Protein AF-A0A9N9PCU6-F1 (afdb_monomer)

Foldseek 3Di:
DPPVVVVVVVVVVLVVLLVVCVVDNLVVSCVVVVHDSVVSVVSNVVVVVVVVVVVVVVVVVVVVVVVVVVVVVVVVVVVV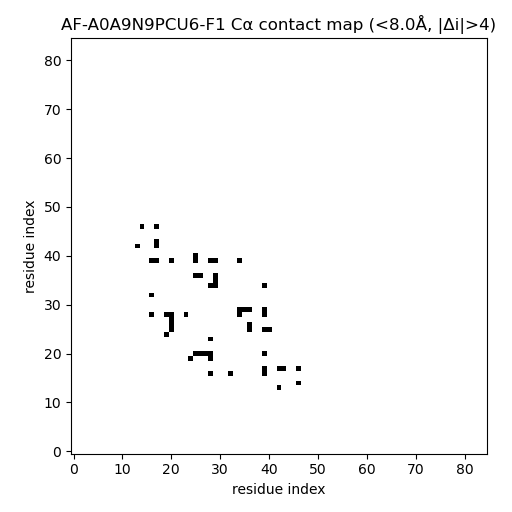VVVVD

Structure (mmCIF, N/CA/C/O backbone):
data_AF-A0A9N9PCU6-F1
#
_entry.id   AF-A0A9N9PCU6-F1
#
loop_
_atom_site.group_PDB
_atom_site.id
_atom_site.type_symbol
_atom_site.label_atom_id
_atom_site.label_alt_id
_atom_site.label_comp_id
_atom_site.label_asym_id
_atom_site.label_entity_id
_atom_site.label_seq_id
_atom_site.pdbx_PDB_ins_code
_atom_site.Cartn_x
_atom_site.Cartn_y
_atom_site.Cartn_z
_atom_site.occupancy
_atom_site.B_iso_or_equiv
_atom_site.auth_seq_id
_atom_site.auth_comp_id
_atom_site.auth_asym_id
_atom_site.auth_atom_id
_atom_site.pdbx_PDB_model_num
ATOM 1 N N . ASN A 1 1 ? -16.517 23.089 7.522 1.00 48.03 1 ASN A N 1
ATOM 2 C CA . ASN A 1 1 ? -15.107 22.672 7.338 1.00 48.03 1 ASN A CA 1
ATOM 3 C C . ASN A 1 1 ? -14.580 21.632 8.342 1.00 48.03 1 ASN A C 1
ATOM 5 O O . ASN A 1 1 ? -13.506 21.103 8.104 1.00 48.03 1 ASN A O 1
ATOM 9 N N . MET A 1 2 ? -15.310 21.252 9.404 1.00 40.34 2 MET A N 1
ATOM 10 C CA . MET A 1 2 ? -14.814 20.275 10.401 1.00 40.34 2 MET A CA 1
ATOM 11 C C . MET A 1 2 ? -14.955 18.789 10.003 1.00 40.34 2 MET A C 1
ATOM 13 O O . MET A 1 2 ? -14.217 17.947 10.503 1.00 40.34 2 MET A O 1
ATOM 17 N N . LYS A 1 3 ? -15.826 18.450 9.040 1.00 48.41 3 LYS A N 1
ATOM 18 C CA . LYS A 1 3 ? -16.073 17.047 8.643 1.00 48.41 3 LYS A CA 1
ATOM 19 C C . LYS A 1 3 ? -14.914 16.387 7.870 1.00 48.41 3 LYS A C 1
ATOM 21 O O . LYS A 1 3 ? -14.761 15.173 7.918 1.00 48.41 3 LYS A O 1
ATOM 26 N N . ARG A 1 4 ? -14.076 17.161 7.162 1.00 48.66 4 ARG A N 1
ATOM 27 C CA . ARG A 1 4 ? -12.953 16.619 6.362 1.00 48.66 4 ARG A CA 1
ATOM 28 C C . ARG A 1 4 ? -11.712 16.287 7.196 1.00 48.66 4 ARG A C 1
ATOM 30 O O . ARG A 1 4 ? -11.025 15.320 6.881 1.00 48.66 4 ARG A O 1
ATOM 37 N N . GLN A 1 5 ? -11.431 17.050 8.253 1.00 45.19 5 GLN A N 1
ATOM 38 C CA . GLN A 1 5 ? -10.253 16.812 9.098 1.00 45.19 5 GLN A CA 1
ATOM 39 C C . GLN A 1 5 ? -10.437 15.602 10.024 1.00 45.19 5 GLN A C 1
ATOM 41 O O . GLN A 1 5 ? -9.516 14.797 10.135 1.00 45.19 5 GLN A O 1
ATOM 46 N N . GLN A 1 6 ? -11.637 15.403 10.585 1.00 47.75 6 GLN A N 1
ATOM 47 C CA . GLN A 1 6 ? -11.951 14.209 11.383 1.00 47.75 6 GLN A CA 1
ATOM 48 C C . GLN A 1 6 ? -11.854 12.913 10.558 1.00 47.75 6 GLN A C 1
ATOM 50 O O . GLN A 1 6 ? -11.277 11.934 11.024 1.00 47.75 6 GLN A O 1
ATOM 55 N N . ASN A 1 7 ? -12.313 12.920 9.299 1.00 51.41 7 ASN A N 1
ATOM 56 C CA . ASN A 1 7 ? -12.175 11.756 8.414 1.00 51.41 7 ASN A CA 1
ATOM 57 C C . ASN A 1 7 ? -10.718 11.461 8.024 1.00 51.41 7 ASN A C 1
ATOM 59 O O . ASN A 1 7 ? -10.332 10.299 7.952 1.00 51.41 7 ASN A O 1
ATOM 63 N N . SER A 1 8 ? -9.892 12.486 7.793 1.00 49.06 8 SER A N 1
ATOM 64 C CA . SER A 1 8 ? -8.480 12.288 7.427 1.00 49.06 8 SER A CA 1
ATOM 65 C C . SER A 1 8 ? -7.653 11.715 8.588 1.00 49.06 8 SER A C 1
ATOM 67 O O . SER A 1 8 ? -6.794 10.858 8.373 1.00 49.06 8 SER A O 1
ATOM 69 N N . TYR A 1 9 ? -7.959 12.121 9.826 1.00 47.81 9 TYR A N 1
ATOM 70 C CA . TYR A 1 9 ? -7.383 11.518 11.034 1.00 47.81 9 TYR A CA 1
ATOM 71 C C . TYR A 1 9 ? -7.779 10.041 11.174 1.00 47.81 9 TYR A C 1
ATOM 73 O O . TYR A 1 9 ? -6.904 9.194 11.342 1.00 47.81 9 TYR A O 1
ATOM 81 N N . MET A 1 10 ? -9.060 9.716 10.970 1.00 63.78 10 MET A N 1
ATOM 82 C CA . MET A 1 10 ? -9.556 8.334 11.011 1.00 63.78 10 MET A CA 1
ATOM 83 C C . MET A 1 10 ? -8.888 7.419 9.974 1.00 63.78 10 MET A C 1
ATOM 85 O O . MET A 1 10 ? -8.584 6.268 10.270 1.00 63.78 10 MET A O 1
ATOM 89 N N . VAL A 1 11 ? -8.635 7.909 8.755 1.00 62.78 11 VAL A N 1
ATOM 90 C CA . VAL A 1 11 ? -7.974 7.112 7.705 1.00 62.78 11 VAL A CA 1
ATOM 91 C C . VAL A 1 11 ? -6.508 6.840 8.052 1.00 62.78 11 VAL A C 1
ATOM 93 O O . VAL A 1 11 ? -6.038 5.718 7.876 1.00 62.78 11 VAL A O 1
ATOM 96 N N . LYS A 1 12 ? -5.786 7.835 8.587 1.00 69.88 12 LYS A N 1
ATOM 97 C CA . LYS A 1 12 ? -4.381 7.661 8.993 1.00 69.88 12 LYS A CA 1
ATOM 98 C C . LYS A 1 12 ? -4.222 6.642 10.118 1.00 69.88 12 LYS A C 1
ATOM 100 O O . LYS A 1 12 ? -3.256 5.884 10.101 1.00 69.88 12 LYS A O 1
ATOM 105 N N . GLU A 1 13 ? -5.143 6.609 11.075 1.00 77.19 13 GLU A N 1
ATOM 106 C CA . GLU A 1 13 ? -5.102 5.618 12.154 1.00 77.19 13 GLU A CA 1
ATOM 107 C C . GLU A 1 13 ? -5.420 4.209 11.652 1.00 77.19 13 GLU A C 1
ATOM 109 O O . GLU A 1 13 ? -4.675 3.281 11.962 1.00 77.19 13 GLU A O 1
ATOM 114 N N . LYS A 1 14 ? -6.419 4.053 10.775 1.00 79.75 14 LYS A N 1
ATOM 115 C CA . LYS A 1 14 ? -6.736 2.759 10.146 1.00 79.75 14 LYS A CA 1
ATOM 116 C C . LYS A 1 14 ? -5.547 2.173 9.378 1.00 79.75 14 LYS A C 1
ATOM 118 O O . LYS A 1 14 ? -5.255 0.989 9.525 1.00 79.75 14 LYS A O 1
ATOM 123 N N . SER A 1 15 ? -4.814 2.993 8.620 1.00 81.50 15 SER A N 1
ATOM 124 C CA . SER A 1 15 ? -3.613 2.534 7.906 1.00 81.50 15 SER A CA 1
ATOM 125 C C . SER A 1 15 ? -2.515 2.032 8.845 1.00 81.50 15 SER A C 1
ATOM 127 O O . SER A 1 15 ? -1.869 1.036 8.530 1.00 81.50 15 SER A O 1
ATOM 129 N N . LYS A 1 16 ? -2.321 2.669 10.009 1.00 85.94 16 LYS A N 1
ATOM 130 C CA . LYS A 1 16 ? -1.336 2.217 11.009 1.00 85.94 16 LYS A CA 1
ATOM 131 C C . LYS A 1 16 ? -1.729 0.882 11.637 1.00 85.94 16 LYS A C 1
ATOM 133 O O . LYS A 1 16 ? -0.869 0.032 11.844 1.00 85.94 16 LYS A O 1
ATOM 138 N N . VAL A 1 17 ? -3.021 0.687 11.902 1.00 85.00 17 VAL A N 1
ATOM 139 C CA . VAL A 1 17 ? -3.559 -0.580 12.420 1.00 85.00 17 VAL A CA 1
ATOM 140 C C . VAL A 1 17 ? -3.323 -1.715 11.419 1.00 85.00 17 VAL A C 1
ATOM 142 O O . VAL A 1 17 ? -2.809 -2.769 11.793 1.00 85.00 17 VAL A O 1
ATOM 145 N N . ILE A 1 18 ? -3.628 -1.476 10.139 1.00 84.38 18 ILE A N 1
ATOM 146 C CA . ILE A 1 18 ? -3.381 -2.420 9.038 1.00 84.38 18 ILE A CA 1
ATOM 147 C C . ILE A 1 18 ? -1.884 -2.739 8.926 1.00 84.38 18 ILE A C 1
ATOM 149 O O . ILE A 1 18 ? -1.496 -3.905 8.866 1.00 84.38 18 ILE A O 1
ATOM 153 N N . GLU A 1 19 ? -1.028 -1.717 8.945 1.00 86.75 19 GLU A N 1
ATOM 154 C CA . GLU A 1 19 ? 0.425 -1.882 8.868 1.00 86.75 19 GLU A CA 1
ATOM 155 C C . GLU A 1 19 ? 0.985 -2.696 10.046 1.00 86.75 19 GLU A C 1
ATOM 157 O O . GLU A 1 19 ? 1.793 -3.602 9.833 1.00 86.75 19 GLU A O 1
ATOM 162 N N . LEU A 1 20 ? 0.532 -2.429 11.277 1.00 86.69 20 LEU A N 1
ATOM 163 C CA . LEU A 1 20 ? 0.956 -3.188 12.454 1.00 86.69 20 LEU A CA 1
ATOM 164 C C . LEU A 1 20 ? 0.501 -4.650 12.373 1.00 86.69 20 LEU A C 1
ATOM 166 O O . LEU A 1 20 ? 1.293 -5.547 12.671 1.00 86.69 20 LEU A O 1
ATOM 170 N N . ALA A 1 21 ? -0.736 -4.899 11.932 1.00 87.00 21 ALA A N 1
ATOM 171 C CA . ALA A 1 21 ? -1.271 -6.247 11.749 1.00 87.00 21 ALA A CA 1
ATOM 172 C C . ALA A 1 21 ? -0.466 -7.052 10.713 1.00 87.00 21 ALA A C 1
ATOM 174 O O . ALA A 1 21 ? -0.154 -8.214 10.965 1.00 87.00 21 ALA A O 1
ATOM 175 N N . HIS A 1 22 ? -0.051 -6.424 9.605 1.00 84.31 22 HIS A N 1
ATOM 176 C CA . HIS A 1 22 ? 0.806 -7.053 8.592 1.00 84.31 22 HIS A CA 1
ATOM 177 C C . HIS A 1 22 ? 2.230 -7.345 9.081 1.00 84.31 22 HIS A C 1
ATOM 179 O O . HIS A 1 22 ? 2.814 -8.347 8.677 1.00 84.31 22 HIS A O 1
AT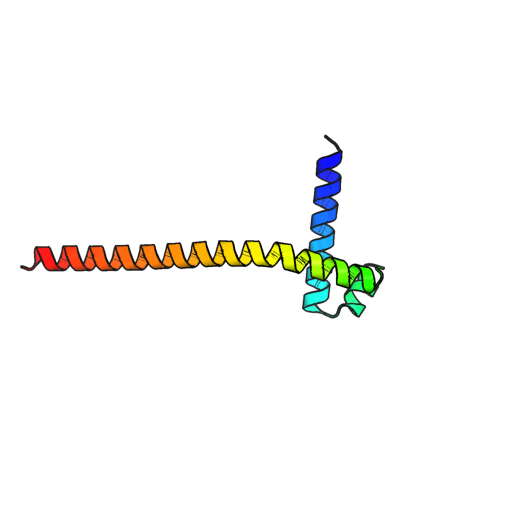OM 185 N N . ARG A 1 23 ? 2.808 -6.472 9.917 1.00 86.69 23 ARG A N 1
ATOM 186 C CA . ARG A 1 23 ? 4.178 -6.636 10.437 1.00 86.69 23 ARG A CA 1
ATOM 187 C C . ARG A 1 23 ? 4.277 -7.629 11.595 1.00 86.69 23 ARG A C 1
ATOM 189 O O . ARG A 1 23 ? 5.365 -8.129 11.861 1.00 86.69 23 ARG A O 1
ATOM 196 N N . THR A 1 24 ? 3.181 -7.857 12.316 1.00 89.69 24 THR A N 1
ATOM 197 C CA . THR A 1 24 ? 3.165 -8.666 13.543 1.00 89.69 24 THR A CA 1
ATOM 198 C C . THR A 1 24 ? 2.127 -9.786 13.444 1.00 89.69 24 THR A C 1
ATOM 200 O O . THR A 1 24 ? 2.337 -10.762 12.732 1.00 89.69 24 THR A O 1
ATOM 203 N N . SER A 1 25 ? 1.000 -9.677 14.147 1.00 90.56 25 SER A N 1
ATOM 204 C CA . SER A 1 25 ? -0.154 -10.558 13.994 1.00 90.56 25 SER A CA 1
ATOM 205 C C . SER A 1 25 ? -1.444 -9.782 14.230 1.00 90.56 25 SER A C 1
ATOM 207 O O . SER A 1 25 ? -1.463 -8.799 14.973 1.00 90.56 25 SER A O 1
ATOM 209 N N . ASN A 1 26 ? -2.554 -10.269 13.675 1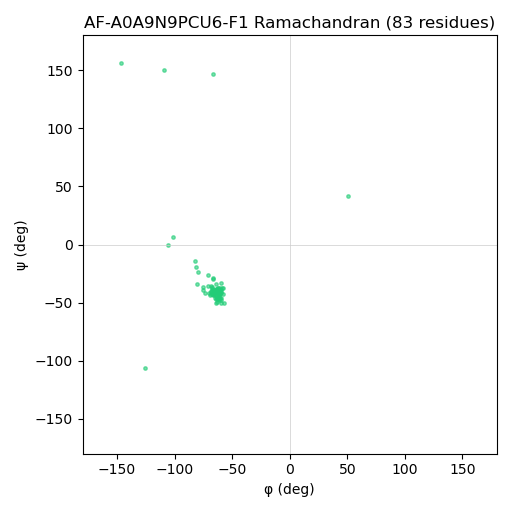.00 90.62 26 ASN A N 1
ATOM 210 C CA . ASN A 1 26 ? -3.870 -9.651 13.873 1.00 90.62 26 ASN A CA 1
ATOM 211 C C . ASN A 1 26 ? -4.253 -9.585 15.359 1.00 90.62 26 ASN A C 1
ATOM 213 O O . ASN A 1 26 ? -4.819 -8.592 15.803 1.00 90.62 26 ASN A O 1
ATOM 217 N N . LYS A 1 27 ? -3.895 -10.617 16.138 1.00 90.62 27 LYS A N 1
ATOM 218 C CA . LYS A 1 27 ? -4.128 -10.659 17.591 1.00 90.62 27 LYS A CA 1
ATOM 219 C C . LYS A 1 27 ? -3.314 -9.596 18.328 1.00 90.62 27 LYS A C 1
ATOM 221 O O . LYS A 1 27 ? -3.832 -8.953 19.232 1.00 90.62 27 LYS A O 1
ATOM 226 N N . PHE A 1 28 ? -2.059 -9.396 17.929 1.00 90.75 28 PHE A N 1
ATOM 227 C CA . PHE A 1 28 ? -1.202 -8.376 18.527 1.00 90.75 28 PHE A CA 1
ATOM 228 C C . PHE A 1 28 ? -1.684 -6.962 18.190 1.00 90.75 28 PHE A C 1
ATOM 230 O O . PHE A 1 28 ? -1.751 -6.116 19.073 1.00 90.75 28 PHE A O 1
ATOM 237 N N . ALA A 1 29 ? -2.081 -6.712 16.941 1.00 86.94 29 ALA A N 1
ATOM 238 C CA . ALA A 1 29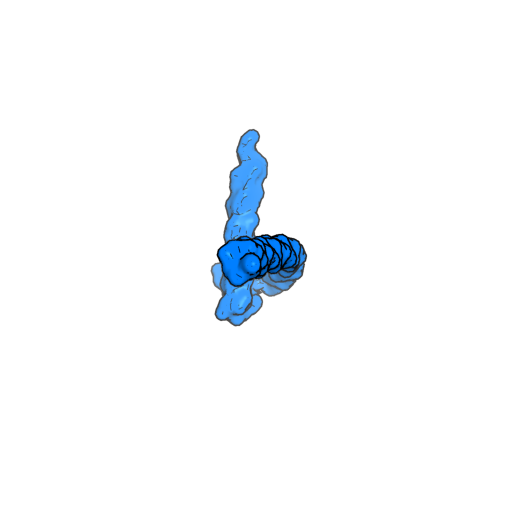 ? -2.631 -5.421 16.538 1.00 86.94 29 ALA A CA 1
ATOM 239 C C . ALA A 1 29 ? -3.971 -5.111 17.231 1.00 86.94 29 ALA A C 1
ATOM 241 O O . ALA A 1 29 ? -4.170 -3.982 17.673 1.00 86.94 29 ALA A O 1
ATOM 242 N N . ALA A 1 30 ? -4.845 -6.115 17.378 1.00 88.75 30 ALA A N 1
ATOM 243 C CA . ALA A 1 30 ? -6.084 -6.021 18.153 1.00 88.75 30 ALA A CA 1
ATOM 244 C C . ALA A 1 3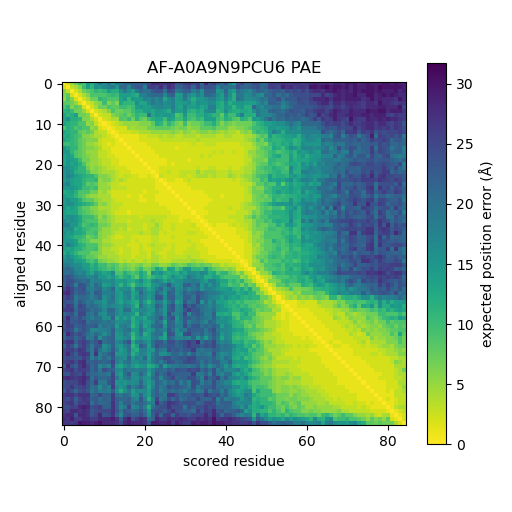0 ? -5.801 -5.605 19.606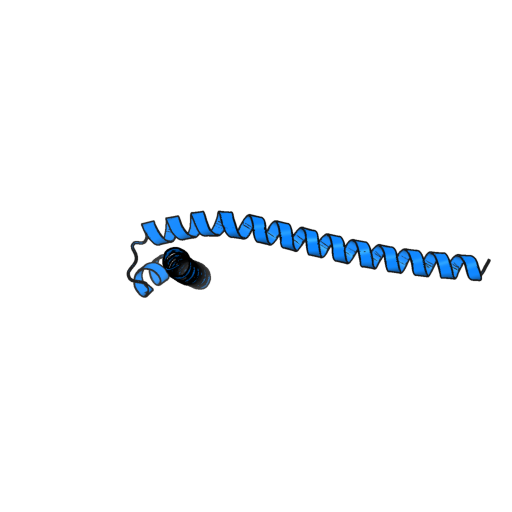 1.00 88.75 30 ALA A C 1
ATOM 246 O O . ALA A 1 30 ? -6.349 -4.619 20.089 1.00 88.75 30 ALA A O 1
ATOM 247 N N . TYR A 1 31 ? -4.863 -6.292 20.265 1.00 91.81 31 TYR A N 1
ATOM 248 C CA . TYR A 1 31 ? -4.439 -5.965 21.627 1.00 91.81 31 TYR A CA 1
ATOM 249 C C . TYR A 1 31 ? -3.827 -4.558 21.737 1.00 91.81 31 TYR A C 1
ATOM 251 O O . TYR A 1 31 ? -4.213 -3.784 22.605 1.00 91.81 31 TYR A O 1
ATOM 259 N N . HIS A 1 32 ? -2.902 -4.201 20.841 1.00 89.19 32 HIS A N 1
ATOM 260 C CA . HIS A 1 32 ? -2.179 -2.927 20.887 1.00 89.19 32 HIS A CA 1
ATOM 261 C C . HIS A 1 32 ? -3.096 -1.709 20.705 1.00 89.19 32 HIS A C 1
ATOM 263 O O . HIS A 1 32 ? -2.845 -0.652 21.279 1.00 89.19 32 HIS A O 1
ATOM 269 N N . TYR A 1 33 ? -4.143 -1.842 19.893 1.00 85.38 33 TYR A N 1
ATOM 270 C CA . TYR A 1 33 ? -5.092 -0.763 19.621 1.00 85.38 33 TYR A CA 1
ATOM 271 C C . TYR A 1 33 ? -6.405 -0.890 20.402 1.00 85.38 33 TYR A C 1
ATOM 273 O O . TYR A 1 33 ? -7.314 -0.096 20.166 1.00 85.38 33 TYR A O 1
ATOM 281 N N . SER A 1 34 ? -6.509 -1.850 21.329 1.00 88.38 34 SER A N 1
ATOM 282 C CA . SER A 1 34 ? -7.739 -2.147 22.079 1.00 88.38 34 SER A CA 1
ATOM 283 C C . SER A 1 34 ? -8.958 -2.330 21.164 1.00 88.38 34 SER A C 1
ATOM 285 O O . SER A 1 34 ? -10.041 -1.815 21.435 1.00 88.38 34 SER A O 1
ATOM 287 N N . LEU A 1 35 ? -8.757 -3.028 20.046 1.00 85.44 35 LEU A N 1
ATOM 288 C CA . LEU A 1 35 ? -9.781 -3.320 19.048 1.00 85.44 35 LEU A CA 1
ATOM 289 C C . LEU A 1 35 ? -10.156 -4.795 19.089 1.00 85.44 35 LEU A C 1
ATOM 291 O O . LEU A 1 35 ? -9.312 -5.658 19.336 1.00 85.44 35 LEU A O 1
ATOM 295 N N . ASP A 1 36 ? -11.404 -5.091 18.743 1.00 88.31 36 ASP A N 1
ATOM 296 C CA . ASP A 1 36 ? -11.821 -6.468 18.525 1.00 88.31 36 ASP A CA 1
ATOM 297 C C . ASP A 1 36 ? -11.133 -7.062 17.294 1.00 88.31 36 ASP A C 1
ATOM 299 O O . ASP A 1 36 ? -10.890 -6.397 16.280 1.00 88.31 36 ASP A O 1
ATOM 303 N N . LEU A 1 37 ? -10.851 -8.365 17.354 1.00 87.00 37 LEU A N 1
ATOM 304 C CA . LEU A 1 37 ? -10.206 -9.076 16.250 1.00 87.00 37 LEU A CA 1
ATOM 305 C C . LEU A 1 37 ? -11.040 -9.005 14.959 1.00 87.00 37 LEU A C 1
ATOM 307 O O . LEU A 1 37 ? -10.477 -8.923 13.869 1.00 87.00 37 LEU A O 1
ATOM 311 N N . THR A 1 38 ? -12.369 -8.987 15.080 1.00 86.38 38 THR A N 1
ATOM 312 C CA . THR A 1 38 ? -13.309 -8.811 13.964 1.00 86.38 38 THR A CA 1
ATOM 313 C C . THR A 1 38 ? -13.112 -7.468 13.264 1.00 86.38 38 THR A C 1
ATOM 315 O O . THR A 1 38 ? -13.026 -7.434 12.039 1.00 86.38 38 THR A O 1
ATOM 318 N N . MET A 1 39 ? -12.918 -6.384 14.021 1.00 82.56 39 MET A N 1
ATOM 319 C CA . MET A 1 39 ? -12.650 -5.053 13.467 1.00 82.56 39 MET A CA 1
ATOM 320 C C . MET A 1 39 ? -11.315 -5.008 12.718 1.00 82.56 39 MET A C 1
ATOM 322 O O . MET A 1 39 ? -11.225 -4.402 11.654 1.00 82.56 39 MET A O 1
ATOM 326 N N . ILE A 1 40 ? -10.276 -5.685 13.224 1.00 82.88 40 ILE A N 1
ATOM 327 C CA . ILE A 1 40 ? -8.999 -5.816 12.502 1.00 82.88 40 ILE A CA 1
ATOM 328 C C . ILE A 1 40 ? -9.200 -6.556 11.174 1.00 82.88 40 ILE A C 1
ATOM 330 O O . ILE A 1 40 ? -8.663 -6.136 10.150 1.00 82.88 40 ILE A O 1
ATOM 334 N N . MET A 1 41 ? -9.986 -7.636 11.161 1.00 84.81 41 MET A N 1
ATOM 335 C CA . MET A 1 41 ? -10.260 -8.398 9.937 1.00 84.81 41 MET A CA 1
ATOM 336 C C . MET A 1 41 ? -11.050 -7.586 8.902 1.00 84.81 41 MET A C 1
ATOM 338 O O . MET A 1 41 ? -10.734 -7.652 7.713 1.00 84.81 41 MET A O 1
ATOM 342 N N . GLU A 1 42 ? -12.025 -6.786 9.335 1.00 83.25 42 GLU A N 1
ATOM 343 C CA . GLU A 1 42 ? -12.760 -5.858 8.464 1.00 83.25 42 GLU A CA 1
ATOM 344 C C . GLU A 1 42 ? -11.846 -4.764 7.900 1.00 83.25 42 GLU A C 1
ATOM 346 O O . GLU A 1 42 ? -11.819 -4.546 6.689 1.00 83.25 42 GLU A O 1
ATOM 351 N N . LEU A 1 43 ? -11.012 -4.147 8.745 1.00 81.62 43 LEU A N 1
ATOM 352 C CA . LEU A 1 43 ? -10.038 -3.140 8.314 1.00 81.62 43 LEU A CA 1
ATOM 353 C C . LEU A 1 43 ? -9.033 -3.696 7.301 1.00 81.62 43 LEU A C 1
ATOM 355 O O . LEU A 1 43 ? -8.683 -3.004 6.348 1.00 81.62 43 LEU A O 1
ATOM 359 N N . LEU A 1 44 ? -8.577 -4.938 7.474 1.00 80.88 44 LEU A N 1
ATOM 360 C CA . LEU A 1 44 ? -7.687 -5.594 6.515 1.00 80.88 44 LEU A CA 1
ATOM 361 C C . LEU A 1 44 ? -8.387 -5.866 5.180 1.00 80.88 44 LEU A C 1
ATOM 363 O O . LEU A 1 44 ? -7.776 -5.666 4.131 1.00 80.88 44 LEU A O 1
ATOM 367 N N . LYS A 1 45 ? -9.661 -6.275 5.201 1.00 79.56 45 LYS A N 1
ATOM 368 C CA . LYS A 1 45 ? -10.467 -6.502 3.992 1.00 79.56 45 LYS A CA 1
ATOM 369 C C . LYS A 1 45 ? -10.663 -5.206 3.199 1.00 79.56 45 LYS A C 1
ATOM 371 O O . LYS A 1 45 ? -10.428 -5.187 1.990 1.00 79.56 45 LYS A O 1
ATOM 376 N N . ASP A 1 46 ? -11.007 -4.121 3.888 1.00 70.62 46 ASP A N 1
ATOM 377 C CA . ASP A 1 46 ? -11.169 -2.793 3.288 1.00 70.62 46 ASP A CA 1
ATOM 378 C C . ASP A 1 46 ? -9.824 -2.213 2.818 1.00 70.62 46 ASP A C 1
ATOM 380 O O . ASP A 1 46 ? -9.717 -1.642 1.730 1.00 70.62 46 ASP A O 1
ATOM 384 N N . GLY A 1 47 ? -8.763 -2.417 3.604 1.00 66.19 47 GLY A N 1
ATOM 385 C CA . GLY A 1 47 ? -7.395 -2.023 3.274 1.00 66.19 47 GLY A CA 1
ATOM 386 C C . GLY A 1 47 ? -6.864 -2.704 2.013 1.00 66.19 47 GLY A C 1
ATOM 387 O O . GLY A 1 47 ? -6.226 -2.051 1.184 1.00 66.19 47 GLY A O 1
ATOM 388 N N . PHE A 1 48 ? -7.175 -3.990 1.818 1.00 56.66 48 PHE A N 1
ATOM 389 C CA . PHE A 1 48 ? -6.790 -4.746 0.623 1.00 56.66 48 PHE A CA 1
ATOM 390 C C . PHE A 1 48 ? -7.410 -4.160 -0.651 1.00 56.66 48 PHE A C 1
ATOM 392 O O . PHE A 1 48 ? -6.724 -4.025 -1.665 1.00 56.66 48 PHE A O 1
ATOM 399 N N . ALA A 1 49 ? -8.683 -3.754 -0.593 1.00 57.19 49 ALA A N 1
ATOM 400 C CA . ALA A 1 49 ? -9.394 -3.176 -1.732 1.00 57.19 49 ALA A CA 1
ATOM 401 C C . ALA A 1 49 ? -8.782 -1.837 -2.188 1.00 57.19 49 ALA A C 1
ATOM 403 O O . ALA A 1 49 ? -8.651 -1.588 -3.389 1.00 57.19 49 ALA A O 1
ATOM 404 N N . VAL A 1 50 ? -8.344 -0.998 -1.242 1.00 55.31 50 VAL A N 1
ATOM 405 C CA . VAL A 1 50 ? -7.705 0.298 -1.535 1.00 55.31 50 VAL A CA 1
ATOM 406 C C . VAL A 1 50 ? -6.257 0.125 -2.018 1.00 55.31 50 VAL A C 1
ATOM 408 O O . VAL A 1 50 ? -5.821 0.832 -2.928 1.00 55.31 50 VAL A O 1
ATOM 411 N N . ASN A 1 51 ? -5.508 -0.843 -1.478 1.00 56.09 51 ASN A N 1
ATOM 412 C CA . ASN A 1 51 ? -4.117 -1.075 -1.887 1.00 56.09 51 ASN A CA 1
ATOM 413 C C . ASN A 1 51 ? -4.004 -1.676 -3.295 1.00 56.09 51 ASN A C 1
ATOM 415 O O . ASN A 1 51 ? -3.099 -1.322 -4.050 1.00 56.09 51 ASN A O 1
ATOM 419 N N . HIS A 1 52 ? -4.935 -2.548 -3.688 1.00 53.56 52 HIS A N 1
ATOM 420 C CA . HIS A 1 52 ? -4.870 -3.225 -4.984 1.00 53.56 52 HIS A CA 1
ATOM 421 C C . HIS A 1 52 ? -5.046 -2.268 -6.178 1.00 53.56 52 HIS A C 1
ATOM 423 O O . HIS A 1 52 ? -4.483 -2.518 -7.246 1.00 53.56 52 HIS A O 1
ATOM 429 N N . SER A 1 53 ? -5.793 -1.166 -6.018 1.00 54.91 53 SER A N 1
ATOM 430 C CA . SER A 1 53 ? -5.903 -0.130 -7.057 1.00 54.91 53 SER A CA 1
ATOM 431 C C . SER A 1 53 ? -4.621 0.707 -7.152 1.00 54.91 53 SER A C 1
ATOM 433 O O . SER A 1 53 ? -4.122 0.937 -8.250 1.00 54.91 53 SER A O 1
ATOM 435 N N . SER A 1 54 ? -4.023 1.066 -6.012 1.00 63.97 54 SER A N 1
ATOM 436 C CA . SER A 1 54 ? -2.769 1.829 -5.929 1.00 63.97 54 SER A CA 1
ATOM 437 C C . SER A 1 54 ? -1.573 1.060 -6.502 1.00 63.97 54 SER A C 1
ATOM 439 O O . SER A 1 54 ? -0.782 1.613 -7.265 1.00 63.97 54 SER A O 1
ATOM 441 N N . ILE A 1 55 ? -1.470 -0.242 -6.209 1.00 67.06 55 ILE A N 1
ATOM 442 C CA . ILE A 1 55 ? -0.415 -1.113 -6.750 1.00 67.06 55 ILE A CA 1
ATOM 443 C C . ILE A 1 55 ? -0.561 -1.267 -8.269 1.00 67.06 55 ILE A C 1
ATOM 445 O O . ILE A 1 55 ? 0.432 -1.146 -8.984 1.00 67.06 55 ILE A O 1
ATOM 449 N N . LYS A 1 56 ? -1.786 -1.465 -8.782 1.00 71.06 56 LYS A N 1
ATOM 450 C CA . LYS A 1 56 ? -2.042 -1.520 -10.232 1.00 71.06 56 LYS A CA 1
ATOM 451 C C . LYS A 1 56 ? -1.630 -0.220 -10.923 1.00 71.06 56 LYS A C 1
ATOM 453 O O . LYS A 1 56 ? -0.926 -0.274 -11.927 1.00 71.06 56 LYS A O 1
ATOM 458 N N . THR A 1 57 ? -1.999 0.932 -10.366 1.00 72.69 57 THR A N 1
ATOM 459 C CA . THR A 1 57 ? -1.615 2.242 -10.914 1.00 72.69 57 THR A CA 1
ATOM 460 C C . THR A 1 57 ? -0.097 2.424 -10.936 1.00 72.69 57 THR A C 1
ATOM 462 O O . THR A 1 57 ? 0.456 2.769 -11.978 1.00 72.69 57 THR A O 1
ATOM 465 N N . LYS A 1 58 ? 0.598 2.094 -9.838 1.00 71.50 58 LYS A N 1
ATOM 466 C CA . LYS A 1 58 ? 2.068 2.153 -9.778 1.00 71.50 58 LYS A CA 1
ATOM 467 C C . LYS A 1 58 ? 2.738 1.202 -10.768 1.00 71.50 58 LYS A C 1
ATOM 469 O O . LYS A 1 58 ? 3.719 1.576 -11.402 1.00 71.50 58 LYS A O 1
ATOM 474 N N . MET A 1 59 ? 2.217 -0.015 -10.945 1.00 73.88 59 MET A N 1
ATOM 475 C CA . MET A 1 59 ? 2.747 -0.940 -11.955 1.00 73.88 59 MET A CA 1
ATOM 476 C C . MET A 1 59 ? 2.583 -0.387 -13.372 1.00 73.88 59 MET A C 1
ATOM 478 O O . MET A 1 59 ? 3.513 -0.490 -14.168 1.00 73.88 59 MET A O 1
ATOM 482 N N . VAL A 1 60 ? 1.444 0.238 -13.685 1.00 83.00 60 VAL A N 1
ATOM 483 C CA . VAL A 1 60 ? 1.222 0.882 -14.990 1.00 83.00 60 VAL A CA 1
ATOM 484 C C . VAL A 1 60 ? 2.210 2.033 -15.215 1.00 83.00 60 VAL A C 1
ATOM 486 O O . VAL A 1 60 ? 2.759 2.158 -16.308 1.00 83.00 60 VAL A O 1
ATOM 489 N N . GLU A 1 61 ? 2.492 2.847 -14.195 1.00 84.81 61 GLU A N 1
ATOM 490 C CA . GLU A 1 61 ? 3.494 3.923 -14.274 1.00 84.81 61 GLU A CA 1
ATOM 491 C C . GLU A 1 61 ? 4.917 3.398 -14.500 1.00 84.81 61 GLU A C 1
ATOM 493 O O . GLU A 1 61 ? 5.659 3.955 -15.317 1.00 84.81 61 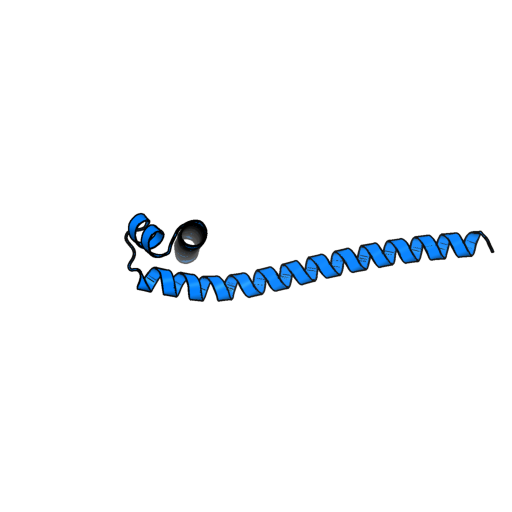GLU A O 1
ATOM 498 N N . ILE A 1 62 ? 5.289 2.304 -13.830 1.00 81.38 62 ILE A N 1
ATOM 499 C CA . ILE A 1 62 ? 6.586 1.645 -14.026 1.00 81.38 62 ILE A CA 1
ATOM 500 C C . ILE A 1 62 ? 6.689 1.108 -15.455 1.00 81.38 62 ILE A C 1
ATOM 502 O O . ILE A 1 62 ? 7.649 1.430 -16.153 1.00 81.38 62 ILE A O 1
ATOM 506 N N . MET A 1 63 ? 5.684 0.366 -15.933 1.00 89.44 63 MET A N 1
ATOM 507 C CA . MET A 1 63 ? 5.685 -0.169 -17.300 1.00 89.44 63 MET A CA 1
ATOM 508 C C . MET A 1 63 ? 5.755 0.943 -18.351 1.00 89.44 63 MET A C 1
ATOM 510 O O . MET A 1 63 ? 6.517 0.836 -19.310 1.00 89.44 63 MET A O 1
ATOM 514 N N . ARG A 1 64 ? 5.019 2.045 -18.152 1.00 90.50 64 ARG A N 1
ATOM 515 C CA . ARG A 1 64 ? 5.073 3.219 -19.035 1.00 90.50 64 ARG A CA 1
ATOM 516 C C . ARG A 1 64 ? 6.467 3.852 -19.052 1.00 90.50 64 ARG A C 1
ATOM 518 O O . ARG A 1 64 ? 6.955 4.227 -20.115 1.00 90.50 64 ARG A O 1
ATOM 525 N N . SER A 1 65 ? 7.120 3.945 -17.896 1.00 90.56 65 SER A N 1
ATOM 526 C CA . SER A 1 65 ? 8.477 4.494 -17.790 1.00 90.56 65 SER A CA 1
ATOM 527 C C . SER A 1 65 ? 9.507 3.604 -18.489 1.00 90.56 65 SER A C 1
ATOM 529 O O . SER A 1 65 ? 10.346 4.106 -19.234 1.00 90.56 65 SER A O 1
ATOM 531 N N . SER A 1 66 ? 9.412 2.283 -18.314 1.00 89.56 66 SER A N 1
ATOM 532 C CA . SER A 1 66 ? 10.274 1.315 -19.000 1.00 89.56 66 SER A CA 1
ATOM 533 C C . SER A 1 66 ? 10.074 1.325 -20.516 1.00 89.56 66 SER A C 1
ATOM 535 O O . SER A 1 66 ? 11.055 1.276 -21.256 1.00 89.56 66 SER A O 1
ATOM 537 N N . ALA A 1 67 ? 8.829 1.448 -20.987 1.00 92.44 67 ALA A N 1
ATOM 538 C CA . ALA A 1 67 ? 8.522 1.557 -22.411 1.00 92.44 67 ALA A CA 1
ATOM 539 C C . ALA A 1 67 ? 9.154 2.811 -23.036 1.00 92.44 67 ALA A C 1
ATOM 541 O O . ALA A 1 67 ? 9.766 2.721 -24.099 1.00 92.44 67 ALA A O 1
ATOM 542 N N . ARG A 1 68 ? 9.091 3.957 -22.341 1.00 91.56 68 ARG A N 1
ATOM 543 C CA . ARG A 1 68 ? 9.739 5.199 -22.791 1.00 91.56 68 ARG A CA 1
ATOM 544 C C . ARG A 1 68 ? 11.256 5.047 -22.910 1.00 91.56 68 ARG A C 1
ATOM 546 O O . ARG A 1 68 ? 11.826 5.412 -23.927 1.00 91.56 68 ARG A O 1
ATOM 553 N N . LEU A 1 69 ? 11.905 4.439 -21.916 1.00 91.38 69 LEU A N 1
ATOM 554 C CA . LEU A 1 69 ? 13.353 4.195 -21.961 1.00 91.38 69 LEU A CA 1
ATOM 555 C C . LEU A 1 69 ? 13.761 3.265 -23.114 1.00 91.38 69 LEU A C 1
ATOM 557 O O . LEU A 1 69 ? 14.805 3.469 -23.735 1.00 91.38 69 LEU A O 1
ATOM 561 N N . ALA A 1 70 ? 12.951 2.246 -23.410 1.00 92.38 70 ALA A N 1
ATOM 562 C CA . ALA A 1 70 ? 13.181 1.362 -24.549 1.00 92.38 70 ALA A CA 1
ATOM 563 C C . ALA A 1 70 ? 13.033 2.107 -25.888 1.00 92.38 70 ALA A C 1
ATOM 565 O O . ALA A 1 70 ? 13.865 1.920 -26.776 1.00 92.38 70 ALA A O 1
ATOM 566 N N . GLN A 1 71 ? 12.030 2.983 -26.006 1.00 92.31 71 GLN A N 1
ATOM 567 C CA . GLN A 1 71 ? 11.822 3.833 -27.178 1.00 92.31 71 GLN A CA 1
ATOM 568 C C . GLN A 1 71 ? 12.990 4.805 -27.387 1.00 92.31 71 GLN 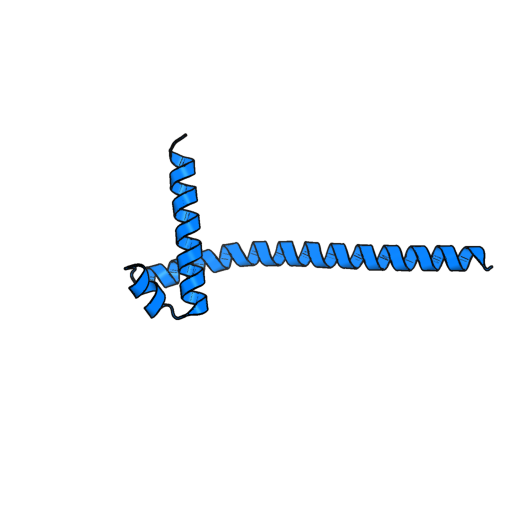A C 1
ATOM 570 O O . GLN A 1 71 ? 13.562 4.823 -28.472 1.00 92.31 71 GLN A O 1
ATOM 575 N N . ASP A 1 72 ? 13.415 5.522 -26.343 1.00 93.31 72 ASP A N 1
ATOM 576 C CA . ASP A 1 72 ? 14.546 6.458 -26.411 1.00 93.31 72 ASP A CA 1
ATOM 577 C C . ASP A 1 72 ? 15.841 5.745 -26.844 1.00 93.31 72 ASP A C 1
ATOM 579 O O . ASP A 1 72 ? 16.660 6.289 -27.591 1.00 93.31 72 ASP A O 1
ATOM 583 N N . LYS A 1 73 ? 16.049 4.501 -26.383 1.00 93.62 73 LYS A N 1
ATOM 584 C CA . LYS A 1 73 ? 17.199 3.679 -26.789 1.00 93.62 73 LYS A CA 1
ATOM 585 C C . LYS A 1 73 ? 17.098 3.250 -28.254 1.00 93.62 73 LYS A C 1
ATOM 587 O O . LYS A 1 73 ? 18.103 3.303 -28.962 1.00 93.62 73 LYS A O 1
ATOM 592 N N . ALA A 1 74 ? 15.915 2.829 -28.699 1.00 93.19 74 ALA A N 1
ATOM 593 C CA . ALA A 1 74 ? 15.674 2.437 -30.084 1.00 93.19 74 ALA A CA 1
ATOM 594 C C . ALA A 1 74 ? 15.833 3.624 -31.047 1.00 93.19 74 ALA A C 1
ATOM 596 O O . ALA A 1 74 ? 16.469 3.481 -32.087 1.00 93.19 74 ALA A O 1
ATOM 597 N N . GLU A 1 75 ? 15.340 4.806 -30.674 1.00 94.06 75 GLU A N 1
ATOM 598 C CA . GLU A 1 75 ? 15.466 6.036 -31.457 1.00 94.06 75 GLU A CA 1
ATOM 599 C C . GLU A 1 75 ? 16.930 6.465 -31.598 1.00 94.06 75 GLU A C 1
ATOM 601 O O . GLU A 1 75 ? 17.403 6.712 -32.706 1.00 94.06 75 GLU A O 1
ATOM 606 N N . LYS A 1 76 ? 17.697 6.460 -30.499 1.00 93.12 76 LYS A N 1
ATOM 607 C CA . LYS A 1 76 ? 19.140 6.749 -30.548 1.00 93.12 76 LYS A CA 1
ATOM 608 C C . LYS A 1 76 ? 19.897 5.773 -31.444 1.00 93.12 76 LYS A C 1
ATOM 610 O O . LYS A 1 76 ? 20.775 6.197 -32.192 1.00 93.12 76 LYS A O 1
ATOM 615 N N . LEU A 1 77 ? 19.559 4.485 -31.380 1.00 91.06 77 LEU A N 1
ATOM 616 C CA . LEU A 1 77 ? 20.172 3.468 -32.231 1.00 91.06 77 LEU A CA 1
ATOM 617 C C . LEU A 1 77 ? 19.807 3.675 -33.709 1.00 91.06 77 LEU A C 1
ATOM 619 O O . LEU A 1 77 ? 20.679 3.596 -34.567 1.00 91.06 77 LEU A O 1
ATOM 623 N N . ALA A 1 78 ? 18.547 3.998 -34.006 1.00 90.44 78 ALA A N 1
ATOM 624 C CA . ALA A 1 78 ? 18.090 4.282 -35.363 1.00 90.44 78 ALA A CA 1
ATOM 625 C C . ALA A 1 78 ? 18.772 5.528 -35.959 1.00 90.44 78 ALA A C 1
ATOM 627 O O . ALA A 1 78 ? 19.239 5.485 -37.096 1.00 90.44 78 ALA A O 1
ATOM 628 N N . ILE A 1 79 ? 18.902 6.609 -35.181 1.00 88.56 79 ILE A N 1
ATOM 629 C CA . ILE A 1 79 ? 19.598 7.838 -35.600 1.00 88.56 79 ILE A CA 1
ATOM 630 C C . ILE A 1 79 ? 21.085 7.575 -35.842 1.00 88.56 79 ILE A C 1
ATOM 632 O O . ILE A 1 79 ? 21.649 8.103 -36.799 1.00 88.56 79 ILE A O 1
ATOM 636 N N . ALA A 1 80 ? 21.730 6.780 -34.982 1.00 88.44 80 ALA A N 1
ATOM 637 C CA . ALA A 1 80 ? 23.116 6.384 -35.194 1.00 88.44 80 ALA A CA 1
ATOM 638 C C . ALA A 1 80 ? 23.250 5.625 -36.521 1.00 88.44 80 ALA A C 1
ATOM 640 O O . ALA A 1 80 ? 24.047 6.023 -37.361 1.00 88.44 80 ALA A O 1
ATOM 641 N N . ASN A 1 81 ? 22.406 4.617 -36.753 1.00 83.75 81 ASN A N 1
ATOM 642 C CA . ASN A 1 81 ? 22.455 3.806 -37.970 1.00 83.75 81 ASN A CA 1
ATOM 643 C C . ASN A 1 81 ? 22.230 4.622 -39.255 1.00 83.75 81 ASN A C 1
ATOM 645 O O . ASN A 1 81 ? 22.917 4.376 -40.236 1.00 83.75 81 ASN A O 1
ATOM 649 N N . PHE A 1 82 ? 21.338 5.621 -39.246 1.00 84.38 82 PHE A N 1
ATOM 650 C CA . PHE A 1 82 ? 21.106 6.498 -40.405 1.00 84.38 82 PHE A CA 1
ATOM 651 C C . PHE A 1 82 ? 22.311 7.391 -40.753 1.00 84.38 82 PHE A C 1
ATOM 653 O O . PHE A 1 82 ? 22.491 7.765 -41.904 1.00 84.38 82 PHE A O 1
ATOM 660 N N . LYS A 1 83 ? 23.143 7.762 -39.771 1.00 82.56 83 LYS A N 1
ATOM 661 C CA . LYS A 1 83 ? 24.313 8.631 -39.998 1.00 82.56 83 LYS A CA 1
ATOM 662 C C . LYS A 1 83 ? 25.552 7.887 -40.509 1.00 82.56 83 LYS A C 1
ATOM 664 O O . LYS A 1 83 ? 26.499 8.548 -40.923 1.00 82.56 83 LYS A O 1
ATOM 669 N N . PHE A 1 84 ? 25.570 6.555 -40.429 1.00 64.94 84 PHE A N 1
ATOM 670 C CA . PHE A 1 84 ? 26.698 5.713 -40.854 1.00 64.94 84 PHE A CA 1
ATOM 671 C C . PHE A 1 84 ? 26.452 4.969 -42.183 1.00 64.94 84 PHE A C 1
ATOM 673 O O . PHE A 1 84 ? 27.344 4.245 -42.624 1.00 64.94 84 PHE A O 1
ATOM 680 N N . SER A 1 85 ? 25.277 5.133 -42.805 1.00 55.09 85 SER A N 1
ATOM 681 C CA . SER A 1 85 ? 24.942 4.670 -44.165 1.00 55.09 85 SER A CA 1
ATOM 682 C C . SER A 1 85 ? 25.166 5.764 -45.199 1.00 55.09 85 SER A C 1
ATOM 684 O O . SER A 1 85 ? 25.703 5.446 -46.280 1.00 55.09 85 SER A O 1
#

Solvent-accessible surface area (backbone atoms only — not comparable to full-atom values): 4736 Å² total; per-residue (Å²): 127,69,73,62,57,60,52,53,53,53,51,56,52,51,51,51,50,44,50,44,24,73,75,66,35,56,68,53,34,14,61,77,66,77,43,56,59,66,57,51,52,51,49,43,57,56,47,51,63,59,47,55,55,54,52,52,52,52,50,52,52,50,53,53,51,53,50,50,55,51,48,56,52,50,50,53,50,51,56,53,55,65,74,77,111

pLDDT: me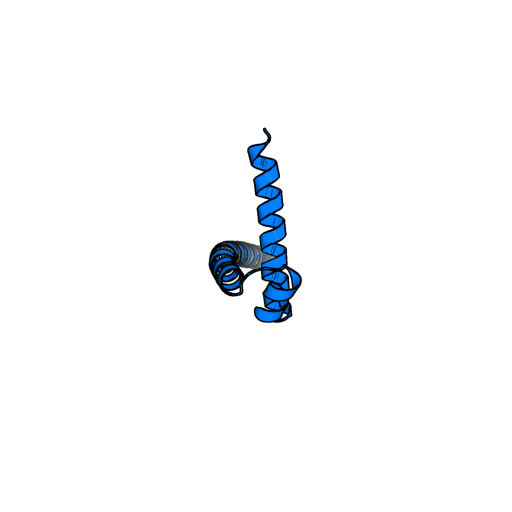an 77.77, std 15.05, range [40.34, 94.06]

Mean predicted aligned error: 12.9 Å

Organism: NCBI:txid1433469

Sequence (85 aa):
NMKRQQNSYMVKEKSKVIELAHRTSNKFAAYHYSLDLTMIMELLKDGFAVNHSSIKTKMVEIMRSSARLAQDKAEKLAIANFKFS

Secondary structure (DSSP, 8-state):
-HHHHHHHHHHHHHHHHHHHHHHS-HHHHHHHTT--HHHHHHHHHHHHHHHHHHHHHHHHHHHHHHHHHHHHHHHHHHHHHHH--

Radius of gyration: 22.9 Å; Cα contacts (8 Å, |Δi|>4): 28; chains: 1; bounding box: 43×33×66 Å